Protein AF-A0A0E4FZ55-F1 (afdb_monomer_lite)

Organism: NCBI:txid1355477

Structure (mmCIF, N/CA/C/O backbone):
data_AF-A0A0E4FZ55-F1
#
_entry.id   AF-A0A0E4FZ55-F1
#
loop_
_atom_site.group_PDB
_atom_site.id
_atom_site.type_symbol
_atom_site.label_atom_id
_atom_site.label_alt_id
_atom_site.label_comp_id
_atom_site.label_asym_id
_atom_site.label_entity_id
_atom_site.label_seq_id
_atom_site.pdbx_PDB_ins_code
_atom_site.Cartn_x
_atom_site.Cartn_y
_atom_site.Cartn_z
_atom_site.occupancy
_atom_site.B_iso_or_equiv
_atom_site.auth_seq_id
_atom_site.auth_comp_id
_atom_site.auth_asym_id
_atom_site.auth_atom_id
_atom_site.pdbx_PDB_model_num
ATOM 1 N N . MET A 1 1 ? -12.497 -1.649 -12.662 1.00 78.00 1 MET A N 1
ATOM 2 C CA . MET A 1 1 ? -12.560 -0.777 -11.466 1.00 78.00 1 MET A CA 1
ATOM 3 C C . MET A 1 1 ? -11.598 0.387 -11.653 1.00 78.00 1 MET A C 1
ATOM 5 O O . MET A 1 1 ? -10.470 0.141 -12.067 1.00 78.00 1 MET A O 1
ATOM 9 N N . SER A 1 2 ? -12.037 1.628 -11.421 1.00 92.94 2 SER A N 1
ATOM 10 C CA . SER A 1 2 ? -11.151 2.800 -11.472 1.00 92.94 2 SER A CA 1
ATOM 11 C C . SER A 1 2 ? -10.202 2.815 -10.272 1.00 92.94 2 SER A C 1
ATOM 13 O O . SER A 1 2 ? -10.510 2.236 -9.230 1.00 92.94 2 SER A O 1
ATOM 15 N N . ASP A 1 3 ? -9.062 3.498 -10.389 1.00 93.19 3 ASP A N 1
ATOM 16 C CA . ASP A 1 3 ? -8.116 3.613 -9.270 1.00 93.19 3 ASP A CA 1
ATOM 17 C C . ASP A 1 3 ? -8.738 4.310 -8.054 1.00 93.19 3 ASP A C 1
ATOM 19 O O . ASP A 1 3 ? -8.491 3.899 -6.927 1.00 93.19 3 ASP A O 1
ATOM 23 N N . GLY A 1 4 ? -9.624 5.288 -8.264 1.00 95.00 4 GLY A N 1
ATOM 24 C CA . GLY A 1 4 ? -10.333 5.934 -7.159 1.00 95.00 4 GLY A CA 1
ATOM 25 C C . GLY A 1 4 ? -11.213 4.964 -6.362 1.00 95.00 4 GLY A C 1
ATOM 26 O O . GLY A 1 4 ? -11.195 4.977 -5.134 1.00 95.00 4 GLY A O 1
ATOM 27 N N . ALA A 1 5 ? -11.931 4.067 -7.049 1.00 95.56 5 ALA A N 1
ATOM 28 C CA . ALA A 1 5 ? -12.708 3.016 -6.392 1.00 95.56 5 ALA A CA 1
ATOM 29 C C . ALA A 1 5 ? -11.807 1.995 -5.672 1.00 95.56 5 ALA A C 1
ATOM 31 O O . ALA A 1 5 ? -12.149 1.549 -4.579 1.00 95.56 5 ALA A O 1
ATOM 32 N N . ARG A 1 6 ? -10.630 1.679 -6.238 1.00 97.12 6 ARG A N 1
ATOM 33 C CA . ARG A 1 6 ? -9.622 0.839 -5.571 1.00 97.12 6 ARG A CA 1
ATOM 34 C C . ARG A 1 6 ? -9.146 1.463 -4.264 1.00 97.12 6 ARG A C 1
ATOM 36 O O . ARG A 1 6 ? -9.146 0.776 -3.254 1.00 97.12 6 ARG A O 1
ATOM 43 N N . TYR A 1 7 ? -8.786 2.748 -4.262 1.00 97.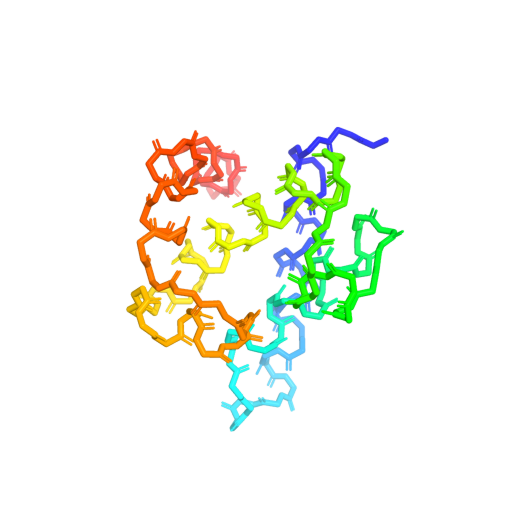56 7 TYR A N 1
ATOM 44 C CA . TYR A 1 7 ? -8.292 3.415 -3.052 1.00 97.56 7 TYR A CA 1
ATOM 45 C C . TYR A 1 7 ? -9.328 3.448 -1.930 1.00 97.56 7 TYR A C 1
ATOM 47 O O . TYR A 1 7 ? -8.962 3.249 -0.777 1.00 97.56 7 TYR A O 1
ATOM 55 N N . ARG A 1 8 ? -10.614 3.630 -2.255 1.00 95.94 8 ARG A N 1
ATOM 56 C CA . ARG A 1 8 ? -11.691 3.553 -1.255 1.00 95.94 8 ARG A CA 1
ATOM 57 C C . ARG A 1 8 ? -11.820 2.157 -0.670 1.00 95.94 8 ARG A C 1
ATOM 59 O O . ARG A 1 8 ? -11.731 2.008 0.538 1.00 95.94 8 ARG A O 1
ATOM 66 N N . LYS A 1 9 ? -11.890 1.133 -1.528 1.00 97.12 9 LYS A N 1
ATOM 67 C CA . LYS A 1 9 ? -11.922 -0.256 -1.059 1.00 97.12 9 LYS A CA 1
ATOM 68 C C . LYS A 1 9 ? -10.711 -0.587 -0.178 1.00 97.12 9 LYS A C 1
ATOM 70 O O . LYS A 1 9 ? -10.856 -1.242 0.846 1.00 97.12 9 LYS A O 1
ATOM 75 N N . MET A 1 10 ? -9.524 -0.120 -0.565 1.00 97.69 10 MET A N 1
ATOM 76 C CA . MET A 1 10 ? -8.323 -0.297 0.247 1.00 97.69 10 MET A CA 1
ATOM 77 C C . MET A 1 10 ? -8.431 0.399 1.604 1.00 97.69 10 MET A C 1
ATOM 79 O O . MET A 1 10 ? -7.954 -0.157 2.585 1.00 97.69 10 MET A O 1
ATOM 83 N N . LEU A 1 11 ? -9.017 1.598 1.674 1.00 97.81 11 LEU A N 1
ATOM 84 C CA . LEU A 1 11 ? -9.217 2.317 2.932 1.00 97.81 11 LEU A CA 1
ATOM 85 C C . LEU A 1 11 ? -10.185 1.566 3.853 1.00 97.81 11 LEU A C 1
ATOM 87 O O . LEU A 1 11 ? -9.877 1.398 5.030 1.00 97.81 11 LEU A O 1
ATOM 91 N N . ASP A 1 12 ? -11.295 1.065 3.313 1.00 97.31 12 ASP A N 1
ATOM 92 C CA . ASP A 1 12 ? -12.284 0.293 4.073 1.00 97.31 12 ASP A CA 1
ATOM 93 C C . ASP A 1 12 ? -11.655 -0.980 4.663 1.00 97.31 12 ASP A C 1
ATOM 95 O O . ASP A 1 12 ? -11.711 -1.210 5.874 1.00 97.31 12 ASP A O 1
ATOM 99 N N . ASP A 1 13 ? -10.973 -1.767 3.821 1.00 97.50 13 ASP A N 1
ATOM 100 C CA . ASP A 1 13 ? -10.298 -3.002 4.233 1.00 97.50 13 ASP A CA 1
ATOM 101 C C . ASP A 1 13 ? -9.148 -2.705 5.226 1.00 97.50 13 ASP A C 1
ATOM 103 O O . ASP A 1 13 ? -8.971 -3.416 6.219 1.00 97.50 13 ASP A O 1
ATOM 107 N N . PHE A 1 14 ? -8.380 -1.628 5.004 1.00 97.62 14 PHE A N 1
ATOM 108 C CA . PHE A 1 14 ? -7.314 -1.180 5.907 1.00 97.62 14 PHE A CA 1
ATOM 109 C C . PHE A 1 14 ? -7.856 -0.803 7.287 1.00 97.62 14 PHE A C 1
ATOM 111 O O . PHE A 1 14 ? -7.302 -1.249 8.294 1.00 97.62 14 PHE A O 1
ATOM 118 N N . ASN A 1 15 ? -8.931 -0.016 7.346 1.00 96.69 15 ASN A N 1
ATOM 119 C CA . ASN A 1 15 ? -9.542 0.421 8.598 1.00 96.69 15 ASN A CA 1
ATOM 120 C C . ASN A 1 15 ? -10.115 -0.768 9.372 1.00 96.69 15 ASN A C 1
ATOM 122 O O . ASN A 1 15 ? -9.868 -0.887 10.571 1.00 96.69 15 ASN A O 1
ATOM 126 N N . ALA A 1 16 ? -10.807 -1.684 8.687 1.00 96.75 16 ALA A N 1
ATOM 127 C CA . ALA A 1 16 ? -11.366 -2.882 9.304 1.00 96.75 16 ALA A CA 1
ATOM 128 C C . ALA A 1 16 ? -10.278 -3.768 9.937 1.00 96.75 16 ALA A C 1
ATOM 130 O O . ALA A 1 16 ? -10.395 -4.175 11.095 1.00 96.75 16 ALA A O 1
ATOM 131 N N . ILE A 1 17 ? -9.185 -4.034 9.211 1.00 95.88 17 ILE A N 1
ATOM 132 C CA . ILE A 1 17 ? -8.085 -4.868 9.720 1.00 95.88 17 ILE A CA 1
ATOM 133 C C . ILE A 1 17 ? -7.319 -4.150 10.836 1.00 95.88 17 ILE A C 1
ATOM 135 O O . ILE A 1 17 ? -6.996 -4.777 11.846 1.00 95.88 17 ILE A O 1
ATOM 139 N N . SER A 1 18 ? -7.040 -2.854 10.678 1.00 94.81 18 SER A N 1
ATOM 140 C CA . SER A 1 18 ? -6.293 -2.072 11.673 1.00 94.81 18 SER A CA 1
ATOM 141 C C . SER A 1 18 ? -7.072 -1.943 12.984 1.00 94.81 18 SER A C 1
ATOM 143 O O . SER A 1 18 ? -6.487 -2.099 14.052 1.00 94.81 18 SER A O 1
ATOM 145 N N . ALA A 1 19 ? -8.395 -1.758 12.920 1.00 94.06 19 ALA A N 1
ATOM 146 C CA . ALA A 1 19 ? -9.256 -1.736 14.102 1.00 94.06 19 ALA A CA 1
ATOM 147 C C . ALA A 1 19 ? -9.281 -3.093 14.825 1.00 94.06 19 ALA A C 1
ATOM 149 O O . ALA A 1 19 ? -9.208 -3.146 16.050 1.00 94.06 19 ALA A O 1
ATOM 150 N N . ALA A 1 20 ? -9.331 -4.198 14.075 1.00 94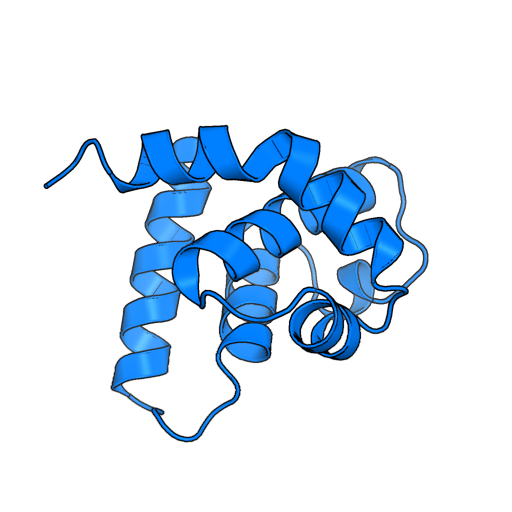.00 20 ALA A N 1
ATOM 151 C CA . ALA A 1 20 ? -9.322 -5.541 14.650 1.00 94.00 20 ALA A CA 1
ATOM 152 C C . ALA A 1 20 ? -7.947 -5.956 15.212 1.00 94.00 20 ALA A C 1
ATOM 154 O O . ALA A 1 20 ? -7.870 -6.856 16.050 1.00 94.00 20 ALA A O 1
ATOM 155 N N . ARG A 1 21 ? -6.848 -5.363 14.720 1.00 90.00 21 ARG A N 1
ATOM 156 C CA . ARG A 1 21 ? -5.467 -5.774 15.034 1.00 90.00 21 ARG A CA 1
ATOM 157 C C . ARG A 1 21 ? -4.523 -4.567 15.192 1.00 90.00 21 ARG A C 1
ATOM 159 O O . ARG A 1 21 ? -3.582 -4.424 14.408 1.00 90.00 21 ARG A O 1
ATOM 166 N N . PRO A 1 22 ? -4.710 -3.733 16.230 1.00 85.69 22 PRO A N 1
ATOM 167 C CA . PRO A 1 22 ? -4.019 -2.443 16.367 1.00 85.69 22 PRO A CA 1
ATOM 168 C C . PRO A 1 22 ? -2.505 -2.550 16.610 1.00 85.69 22 PRO A C 1
ATOM 170 O O . PRO A 1 22 ? -1.766 -1.593 16.412 1.00 85.69 22 PRO A O 1
ATOM 173 N N . TYR A 1 23 ? -2.022 -3.713 17.048 1.00 89.19 23 TYR A N 1
ATOM 174 C CA . TYR A 1 23 ? -0.602 -3.983 17.300 1.00 89.19 23 TYR A CA 1
ATOM 175 C C . TYR A 1 23 ? 0.176 -4.393 16.039 1.00 89.19 23 TYR A C 1
ATOM 177 O O . TYR A 1 23 ? 1.395 -4.559 16.090 1.00 89.19 23 TYR A O 1
ATOM 185 N N . LEU A 1 24 ? -0.500 -4.594 14.903 1.00 91.38 24 LEU A N 1
ATOM 186 C CA . LEU A 1 24 ? 0.164 -4.947 13.654 1.00 91.38 24 LEU A CA 1
ATOM 187 C C . LEU A 1 24 ? 0.748 -3.719 12.954 1.00 91.38 24 LEU A C 1
ATOM 189 O O . LEU A 1 24 ? 0.231 -2.609 13.028 1.00 91.38 24 LEU A O 1
ATOM 193 N N . ASN A 1 25 ? 1.823 -3.933 12.196 1.00 95.06 25 ASN A N 1
ATOM 194 C CA . ASN A 1 25 ? 2.419 -2.875 11.391 1.00 95.06 25 ASN A CA 1
ATOM 195 C C . ASN A 1 25 ? 1.448 -2.430 10.280 1.00 95.06 25 ASN A C 1
ATOM 197 O O . ASN A 1 25 ? 1.228 -3.152 9.304 1.00 95.06 25 ASN A O 1
ATOM 201 N N . HIS A 1 26 ? 0.924 -1.209 10.401 1.00 95.81 26 HIS A N 1
ATOM 202 C CA . HIS A 1 26 ? -0.026 -0.627 9.453 1.00 95.81 26 HIS A CA 1
ATOM 203 C C . HIS A 1 26 ? 0.524 -0.513 8.020 1.00 95.81 26 HIS A C 1
ATOM 205 O O . HIS A 1 26 ? -0.240 -0.634 7.064 1.00 95.81 26 HIS A O 1
ATOM 211 N N . CYS A 1 27 ? 1.841 -0.360 7.827 1.00 97.38 27 CYS A N 1
ATOM 212 C CA . CYS A 1 27 ? 2.433 -0.384 6.484 1.00 97.38 27 CYS A CA 1
ATOM 213 C C . CYS A 1 27 ? 2.314 -1.770 5.836 1.00 97.38 27 CYS A C 1
ATOM 215 O O . CYS A 1 27 ? 2.049 -1.878 4.639 1.00 97.38 27 CYS A O 1
ATOM 217 N N . THR A 1 28 ? 2.471 -2.836 6.627 1.00 96.94 28 THR A N 1
ATOM 218 C CA . THR A 1 28 ? 2.289 -4.215 6.158 1.00 96.94 28 THR A CA 1
ATOM 219 C C . THR A 1 28 ? 0.829 -4.485 5.803 1.00 96.94 28 THR A C 1
ATOM 221 O O . THR A 1 28 ? 0.569 -5.092 4.766 1.00 96.94 28 THR A O 1
ATOM 224 N N . ILE A 1 29 ? -0.120 -3.990 6.610 1.00 97.62 29 ILE A N 1
ATOM 225 C CA . ILE A 1 29 ? -1.560 -4.099 6.318 1.00 97.62 29 ILE A CA 1
ATOM 226 C C . ILE A 1 29 ? -1.885 -3.391 4.999 1.00 97.62 29 ILE A C 1
ATOM 228 O O . ILE A 1 29 ? -2.456 -4.007 4.102 1.00 97.62 29 ILE A O 1
ATOM 232 N N . ALA A 1 30 ? -1.476 -2.128 4.844 1.00 97.56 30 ALA A N 1
ATOM 233 C CA . ALA A 1 30 ? -1.741 -1.348 3.635 1.00 97.56 30 ALA A CA 1
ATOM 234 C C . ALA A 1 30 ? -1.127 -1.989 2.376 1.00 97.56 30 ALA A C 1
ATOM 236 O O . ALA A 1 30 ? -1.759 -2.009 1.318 1.00 97.56 30 ALA A O 1
ATOM 237 N N . CYS A 1 31 ? 0.076 -2.563 2.492 1.00 97.56 31 CYS A N 1
ATOM 238 C CA . CYS A 1 31 ? 0.714 -3.316 1.414 1.00 97.56 31 CYS A CA 1
ATOM 239 C C . CYS A 1 31 ? -0.100 -4.562 1.025 1.00 97.56 31 CYS A C 1
ATOM 241 O O . CYS A 1 31 ? -0.383 -4.762 -0.156 1.00 97.56 31 CYS A O 1
ATOM 243 N N . ALA A 1 32 ? -0.521 -5.367 2.006 1.00 97.56 32 ALA A N 1
ATOM 244 C CA . ALA A 1 32 ? -1.290 -6.588 1.771 1.00 97.56 32 ALA A CA 1
ATOM 245 C C . ALA A 1 32 ? -2.666 -6.304 1.148 1.00 97.56 32 ALA A C 1
ATOM 247 O O . ALA A 1 32 ? -3.030 -6.914 0.143 1.00 97.56 32 ALA A O 1
ATOM 248 N N . VAL A 1 33 ? -3.394 -5.328 1.695 1.00 97.81 33 VAL A N 1
ATOM 249 C CA . VAL A 1 33 ? -4.687 -4.879 1.162 1.00 97.81 33 VAL A CA 1
ATOM 250 C C . VAL A 1 33 ? -4.529 -4.339 -0.259 1.00 97.81 33 VAL A C 1
ATOM 252 O O . VAL A 1 33 ? -5.295 -4.695 -1.154 1.00 97.81 33 VAL A O 1
ATOM 255 N N . GLY A 1 34 ? -3.505 -3.517 -0.502 1.00 97.19 34 GLY A N 1
ATOM 256 C CA . GLY A 1 34 ? -3.218 -3.003 -1.837 1.00 97.19 34 GLY A CA 1
ATOM 257 C C . GLY A 1 34 ? -2.918 -4.104 -2.844 1.00 97.19 34 GLY A C 1
ATOM 258 O O . GLY A 1 34 ? -3.456 -4.072 -3.948 1.00 97.19 34 GLY A O 1
ATOM 259 N N . ALA A 1 35 ? -2.113 -5.098 -2.461 1.00 96.81 35 ALA A N 1
ATOM 260 C CA . ALA A 1 35 ? -1.824 -6.243 -3.314 1.00 96.81 35 ALA A CA 1
ATOM 261 C C . ALA A 1 35 ? -3.124 -6.952 -3.731 1.00 96.81 35 ALA A C 1
ATOM 263 O O . ALA A 1 35 ? -3.397 -7.097 -4.923 1.00 96.81 35 ALA A O 1
ATOM 264 N N . GLN A 1 36 ? -3.985 -7.267 -2.759 1.00 97.50 36 GLN A N 1
ATOM 265 C CA . GLN A 1 36 ? -5.272 -7.918 -3.003 1.00 97.50 36 GLN A CA 1
ATOM 266 C C . GLN A 1 36 ? -6.186 -7.095 -3.927 1.00 97.50 36 GLN A C 1
ATOM 268 O O . GLN A 1 36 ? -6.709 -7.623 -4.907 1.00 97.50 36 GLN A O 1
ATOM 273 N N . VAL A 1 37 ? -6.371 -5.799 -3.657 1.00 97.69 37 VAL A N 1
ATOM 274 C CA . VAL A 1 37 ? -7.295 -4.942 -4.426 1.00 97.69 37 VAL A CA 1
ATOM 275 C C . VAL A 1 37 ? -6.822 -4.713 -5.867 1.00 97.69 37 VAL A C 1
ATOM 277 O O . VAL A 1 37 ? -7.641 -4.570 -6.781 1.00 97.69 37 VAL A O 1
ATOM 280 N N . PHE A 1 38 ? -5.509 -4.684 -6.091 1.00 95.50 38 PHE A N 1
ATOM 281 C CA . PHE A 1 38 ? -4.930 -4.566 -7.428 1.00 95.50 38 PHE A CA 1
ATOM 282 C C . PHE A 1 38 ? -4.731 -5.914 -8.138 1.00 95.50 38 PHE A C 1
ATOM 284 O O . PHE A 1 38 ? -4.287 -5.914 -9.285 1.00 95.50 38 PHE A O 1
ATOM 291 N N . GLY A 1 39 ? -5.092 -7.039 -7.511 1.00 94.62 39 GLY A N 1
ATOM 292 C CA . GLY A 1 39 ? -4.962 -8.370 -8.110 1.00 94.62 39 GLY A CA 1
ATOM 293 C C . GLY A 1 39 ? -3.507 -8.806 -8.296 1.00 94.62 39 GLY A C 1
ATOM 294 O O . GLY A 1 39 ? -3.179 -9.448 -9.287 1.00 94.62 39 GLY A O 1
ATOM 295 N N . THR A 1 40 ? -2.630 -8.422 -7.370 1.00 93.94 40 THR A N 1
ATOM 296 C CA . THR A 1 40 ? -1.209 -8.793 -7.341 1.00 93.94 40 THR A CA 1
ATOM 297 C C . THR A 1 40 ? -0.852 -9.408 -5.987 1.00 93.94 40 THR A C 1
ATOM 299 O O . THR A 1 40 ? -1.675 -9.443 -5.071 1.00 93.94 40 THR A O 1
ATOM 302 N N . THR A 1 41 ? 0.369 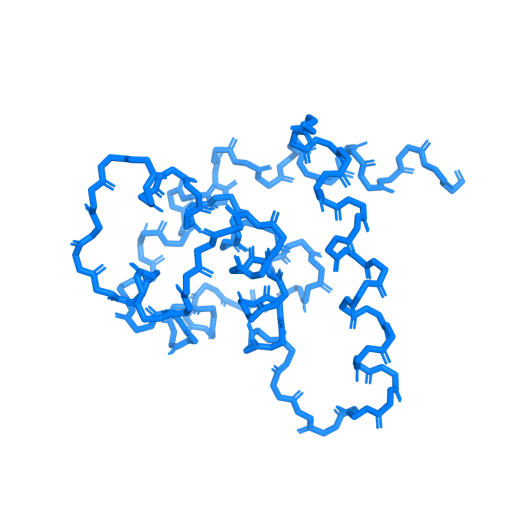-9.913 -5.830 1.00 94.81 41 THR A N 1
ATOM 303 C CA . THR A 1 41 ? 0.841 -10.465 -4.560 1.00 94.81 41 THR A CA 1
ATOM 304 C C . THR A 1 41 ? 1.828 -9.521 -3.879 1.00 94.81 41 THR A C 1
ATOM 306 O O . THR A 1 41 ? 2.519 -8.734 -4.523 1.00 94.81 41 THR A O 1
ATOM 309 N N . VAL A 1 42 ? 1.952 -9.614 -2.550 1.00 94.88 42 VAL A N 1
ATOM 310 C CA . VAL A 1 42 ? 2.993 -8.872 -1.809 1.00 94.88 42 VAL A CA 1
ATOM 311 C C . VAL A 1 42 ? 4.392 -9.229 -2.326 1.00 94.88 42 VAL A C 1
ATOM 313 O O . VAL A 1 42 ? 5.279 -8.378 -2.345 1.00 94.88 42 VAL A O 1
ATOM 316 N N . GLN A 1 43 ? 4.583 -10.465 -2.792 1.00 93.62 43 GLN A N 1
ATOM 317 C CA . GLN A 1 43 ? 5.848 -10.912 -3.361 1.00 93.62 43 GLN A CA 1
ATOM 318 C C . GLN A 1 43 ? 6.168 -10.208 -4.688 1.00 93.62 43 GLN A C 1
ATOM 320 O O . GLN A 1 43 ? 7.301 -9.767 -4.885 1.00 93.62 43 GLN A O 1
ATOM 325 N N . ASP A 1 44 ? 5.181 -10.020 -5.565 1.00 93.38 44 ASP A N 1
ATOM 326 C CA . ASP A 1 44 ? 5.358 -9.264 -6.814 1.00 93.38 44 ASP A CA 1
ATOM 327 C C . ASP A 1 44 ? 5.755 -7.807 -6.542 1.00 93.38 44 ASP A C 1
ATOM 329 O O . ASP A 1 44 ? 6.557 -7.216 -7.263 1.00 93.38 44 ASP A O 1
ATOM 333 N N . LEU A 1 45 ? 5.223 -7.222 -5.464 1.00 92.50 45 LEU A N 1
ATOM 334 C CA . LEU A 1 45 ? 5.562 -5.862 -5.047 1.00 92.50 45 LEU A CA 1
ATOM 335 C C . LEU A 1 45 ? 6.994 -5.761 -4.493 1.00 92.50 45 LEU A C 1
ATOM 337 O O . LEU A 1 45 ? 7.647 -4.731 -4.669 1.00 92.50 45 LEU A O 1
ATOM 341 N N . ARG A 1 46 ? 7.504 -6.804 -3.837 1.00 93.38 46 ARG A N 1
ATOM 342 C CA . ARG A 1 46 ? 8.860 -6.817 -3.254 1.00 93.38 46 ARG A CA 1
ATOM 343 C C . ARG A 1 46 ? 9.945 -7.134 -4.276 1.00 93.38 46 ARG A C 1
ATOM 345 O O . ARG A 1 46 ? 11.048 -6.605 -4.210 1.00 93.38 46 ARG A O 1
ATOM 352 N N . THR A 1 47 ? 9.629 -7.963 -5.261 1.00 88.81 47 THR A N 1
ATOM 353 C CA . THR A 1 47 ? 10.578 -8.363 -6.305 1.00 88.81 47 THR A CA 1
ATOM 354 C C . THR A 1 47 ? 10.726 -7.298 -7.398 1.00 88.81 47 THR A C 1
ATOM 356 O O . THR A 1 47 ? 10.063 -6.258 -7.377 1.00 88.81 47 THR A O 1
ATOM 359 N N . ARG A 1 48 ? 11.663 -7.502 -8.341 1.00 74.94 48 ARG A N 1
ATOM 360 C CA . ARG A 1 48 ? 11.884 -6.592 -9.479 1.00 74.94 48 ARG A CA 1
ATOM 361 C C . ARG A 1 48 ? 10.694 -6.716 -10.446 1.00 74.94 48 ARG A C 1
ATOM 363 O O . ARG A 1 48 ? 10.638 -7.691 -11.191 1.00 74.94 48 ARG A O 1
ATOM 370 N N . PRO A 1 49 ? 9.753 -5.758 -10.452 1.00 73.69 49 PRO A N 1
ATOM 371 C CA . PRO A 1 49 ? 8.467 -5.968 -11.091 1.00 73.69 49 PRO A CA 1
ATOM 372 C C . PRO A 1 49 ? 8.518 -5.645 -12.585 1.00 73.69 49 PRO A C 1
ATOM 374 O O . PRO A 1 49 ? 9.323 -4.820 -13.029 1.00 73.69 49 PRO A O 1
ATOM 377 N N . ASN A 1 50 ? 7.606 -6.241 -13.356 1.00 87.00 50 ASN A N 1
ATOM 378 C CA . ASN A 1 50 ? 7.295 -5.748 -14.697 1.00 87.00 50 ASN A CA 1
ATOM 379 C C . ASN A 1 50 ? 6.683 -4.329 -14.619 1.00 87.00 50 ASN A C 1
ATOM 381 O O . ASN A 1 50 ? 6.386 -3.813 -13.537 1.00 87.00 50 ASN A O 1
ATOM 385 N N . ARG A 1 51 ? 6.507 -3.666 -15.767 1.00 88.62 51 ARG A N 1
ATOM 386 C CA . ARG A 1 51 ? 6.045 -2.266 -15.817 1.00 88.62 51 ARG A CA 1
ATOM 387 C C . ARG A 1 51 ? 4.711 -2.045 -15.090 1.00 88.62 51 ARG A C 1
ATOM 389 O O . ARG A 1 51 ? 4.569 -1.039 -14.393 1.00 88.62 51 ARG A O 1
ATOM 396 N N . ASP A 1 52 ? 3.769 -2.973 -15.221 1.00 89.31 52 ASP A N 1
ATOM 397 C CA . ASP A 1 52 ? 2.426 -2.834 -14.649 1.00 89.31 52 ASP A CA 1
ATOM 398 C C . ASP A 1 52 ? 2.442 -3.018 -13.130 1.00 89.31 52 ASP A C 1
ATOM 400 O O . ASP A 1 52 ? 1.892 -2.197 -12.392 1.00 89.31 52 ASP A O 1
ATOM 404 N N . VAL A 1 53 ? 3.165 -4.028 -12.640 1.00 92.44 53 VAL A N 1
ATOM 405 C CA . VAL A 1 53 ? 3.361 -4.248 -11.202 1.00 92.44 53 VAL A CA 1
ATOM 406 C C . VAL A 1 53 ? 4.153 -3.090 -10.585 1.00 92.44 53 VAL A C 1
ATOM 408 O O . VAL A 1 53 ? 3.846 -2.662 -9.473 1.00 92.44 53 VAL A O 1
ATOM 411 N N . LEU A 1 54 ? 5.109 -2.496 -11.311 1.00 94.69 54 LEU A N 1
ATOM 412 C CA . LEU A 1 54 ? 5.824 -1.303 -10.853 1.00 94.69 54 LEU A CA 1
ATOM 413 C C . LEU A 1 54 ? 4.871 -0.121 -10.640 1.00 94.69 54 LEU A C 1
ATOM 415 O O . LEU A 1 54 ? 4.963 0.556 -9.614 1.00 94.69 54 LEU A O 1
ATOM 419 N N . ALA A 1 55 ? 3.970 0.133 -11.591 1.00 94.94 55 ALA A N 1
ATOM 420 C CA . ALA A 1 55 ? 2.982 1.201 -11.479 1.00 94.94 55 ALA A CA 1
ATOM 421 C C . ALA A 1 55 ? 2.031 0.953 -10.297 1.00 94.94 55 ALA A C 1
ATOM 423 O O . ALA A 1 55 ? 1.798 1.854 -9.490 1.00 94.94 55 ALA A O 1
ATOM 424 N N . THR A 1 56 ? 1.544 -0.280 -10.145 1.00 95.69 56 THR A N 1
ATOM 425 C CA . THR A 1 56 ? 0.719 -0.702 -9.006 1.00 95.69 56 THR A CA 1
ATOM 426 C C . THR A 1 56 ? 1.441 -0.494 -7.677 1.00 95.69 56 THR A C 1
ATOM 428 O O . THR A 1 56 ? 0.906 0.150 -6.775 1.00 95.69 56 THR A O 1
ATOM 431 N N . ARG A 1 57 ? 2.698 -0.932 -7.564 1.00 96.94 57 ARG A N 1
ATOM 432 C CA . ARG A 1 57 ? 3.513 -0.747 -6.359 1.00 96.94 57 ARG A CA 1
ATOM 433 C C . ARG A 1 57 ? 3.631 0.714 -5.957 1.00 96.94 57 ARG A C 1
ATOM 435 O O . ARG A 1 57 ? 3.501 1.039 -4.783 1.00 96.94 57 ARG A O 1
ATOM 442 N N . GLN A 1 58 ? 3.860 1.603 -6.920 1.00 97.56 58 GLN A N 1
ATOM 443 C CA . GLN A 1 58 ? 3.977 3.038 -6.655 1.00 97.56 58 GLN A CA 1
ATOM 444 C C . GLN A 1 58 ? 2.687 3.633 -6.088 1.00 97.56 58 GLN A C 1
ATOM 446 O O . GLN A 1 58 ? 2.742 4.398 -5.126 1.00 97.56 58 GLN A O 1
ATOM 451 N N . LYS A 1 59 ? 1.533 3.224 -6.619 1.00 98.12 59 LYS A N 1
ATOM 452 C CA . LYS A 1 59 ? 0.226 3.627 -6.088 1.00 98.12 59 LYS A CA 1
ATOM 453 C C . LYS A 1 59 ? 0.030 3.140 -4.652 1.00 98.12 59 LYS A C 1
ATOM 455 O O . LYS A 1 59 ? -0.364 3.928 -3.799 1.00 98.12 59 LYS A O 1
ATOM 460 N N . ILE A 1 60 ? 0.367 1.881 -4.360 1.00 98.19 60 ILE A N 1
ATOM 461 C CA . ILE A 1 60 ? 0.204 1.302 -3.015 1.00 98.19 60 ILE A CA 1
ATOM 462 C C . ILE A 1 60 ? 1.168 1.949 -2.004 1.00 98.19 60 ILE A C 1
ATOM 464 O O . ILE A 1 60 ? 0.771 2.229 -0.875 1.00 98.19 60 ILE A O 1
ATOM 468 N N . MET A 1 61 ? 2.411 2.256 -2.391 1.00 98.44 61 MET A N 1
ATOM 469 C CA . MET A 1 61 ? 3.355 2.981 -1.527 1.00 98.44 61 MET A CA 1
ATOM 470 C C . MET A 1 61 ? 2.831 4.369 -1.147 1.00 98.44 61 MET A C 1
ATOM 472 O O . MET A 1 61 ? 2.850 4.738 0.026 1.00 98.44 61 MET A O 1
ATOM 476 N N . ALA A 1 62 ? 2.326 5.120 -2.129 1.00 98.56 62 ALA A N 1
ATOM 477 C CA . ALA A 1 62 ? 1.747 6.435 -1.884 1.00 98.56 62 ALA A CA 1
ATOM 478 C C . ALA A 1 62 ? 0.466 6.343 -1.043 1.00 98.56 62 ALA A C 1
ATOM 480 O O . ALA A 1 62 ? 0.307 7.108 -0.098 1.00 98.56 62 ALA A O 1
ATOM 481 N N . PHE A 1 63 ? -0.404 5.365 -1.309 1.00 98.56 63 PHE A N 1
ATOM 482 C CA . PHE A 1 63 ? -1.569 5.097 -0.465 1.00 98.56 63 PHE A CA 1
ATOM 483 C C . PHE A 1 63 ? -1.158 4.832 0.984 1.00 98.56 63 PHE A C 1
ATOM 485 O O . PHE A 1 63 ? -1.692 5.452 1.898 1.00 98.56 63 PHE A O 1
ATOM 492 N N . THR A 1 64 ? -0.154 3.973 1.190 1.00 98.44 64 THR A N 1
ATOM 493 C CA . THR A 1 64 ? 0.378 3.651 2.520 1.00 98.44 64 THR A CA 1
ATOM 494 C C . THR A 1 64 ? 0.836 4.917 3.238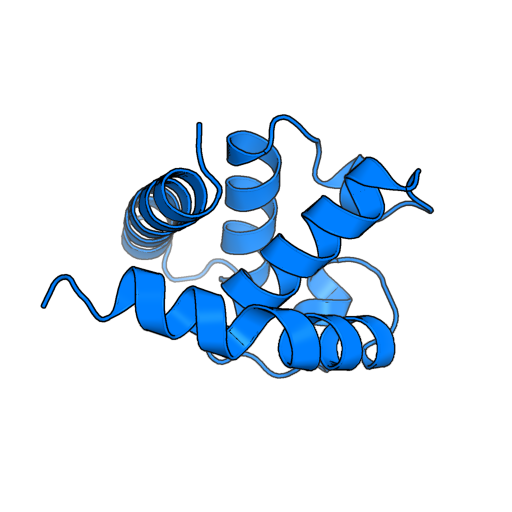 1.00 98.44 64 THR A C 1
ATOM 496 O O . THR A 1 64 ? 0.518 5.100 4.412 1.00 98.44 64 THR A O 1
ATOM 499 N N . LYS A 1 65 ? 1.526 5.827 2.537 1.00 98.44 65 LYS A N 1
ATOM 500 C CA . LYS A 1 65 ? 1.927 7.122 3.098 1.00 98.44 65 LYS A CA 1
ATOM 501 C C . LYS A 1 65 ? 0.723 7.953 3.542 1.00 98.44 65 LYS A C 1
ATOM 503 O O . LYS A 1 65 ? 0.752 8.485 4.650 1.00 98.44 65 LYS A O 1
ATOM 508 N N . VAL A 1 66 ? -0.318 8.032 2.712 1.00 98.06 66 VAL A N 1
ATOM 509 C CA . VAL A 1 66 ? -1.536 8.801 3.008 1.00 98.06 66 VAL A CA 1
ATOM 510 C C . VAL A 1 66 ? -2.254 8.267 4.245 1.00 98.06 66 VAL A C 1
ATOM 512 O O . VAL A 1 66 ? -2.564 9.054 5.132 1.00 98.06 66 VAL A O 1
ATOM 515 N N . VAL A 1 67 ? -2.490 6.955 4.328 1.00 97.19 67 VAL A N 1
ATOM 516 C CA . VAL A 1 67 ? -3.339 6.389 5.394 1.00 97.19 67 VAL A CA 1
ATOM 517 C C . VAL A 1 67 ? -2.603 6.131 6.707 1.00 97.19 67 VAL A C 1
ATOM 519 O O . VAL A 1 67 ? -3.229 6.101 7.759 1.00 97.19 67 VAL A O 1
ATOM 522 N N . THR A 1 68 ? -1.279 5.945 6.673 1.00 96.12 68 THR A N 1
ATOM 523 C CA . THR A 1 68 ? -0.495 5.647 7.888 1.00 96.12 68 THR A CA 1
ATOM 524 C C . THR A 1 68 ? 0.328 6.823 8.401 1.00 96.12 68 THR A C 1
ATOM 526 O O . THR A 1 68 ? 0.775 6.797 9.543 1.00 96.12 68 THR A O 1
ATOM 529 N N . GLY A 1 69 ? 0.626 7.815 7.556 1.00 96.88 69 GLY A N 1
ATOM 530 C CA . GLY A 1 69 ? 1.564 8.893 7.880 1.00 96.88 69 GLY A CA 1
ATOM 531 C C . GLY A 1 69 ? 3.034 8.460 8.008 1.00 96.88 69 GLY A C 1
ATOM 532 O O . GLY A 1 69 ? 3.899 9.324 8.171 1.00 96.88 69 GLY A O 1
ATOM 533 N N . ALA A 1 70 ? 3.346 7.165 7.872 1.00 97.31 70 ALA A N 1
ATOM 534 C CA . ALA A 1 70 ? 4.661 6.587 8.140 1.00 97.31 70 ALA A CA 1
ATOM 535 C C . ALA A 1 70 ? 5.806 7.246 7.350 1.00 97.31 70 ALA A C 1
ATOM 537 O O . ALA A 1 70 ? 5.624 7.823 6.271 1.00 97.31 70 ALA A O 1
ATOM 538 N N . SER A 1 71 ? 7.025 7.165 7.882 1.00 97.94 71 SER A N 1
ATOM 539 C CA . SER A 1 71 ? 8.212 7.670 7.191 1.00 97.94 71 SER A CA 1
ATOM 540 C C . SER A 1 71 ? 8.514 6.849 5.934 1.00 97.94 71 SER A C 1
ATOM 542 O O . SER A 1 71 ? 8.185 5.663 5.847 1.00 97.94 71 SER A O 1
ATOM 544 N N . TYR A 1 72 ? 9.198 7.452 4.958 1.00 98.12 72 TYR A N 1
ATOM 545 C CA . TYR A 1 72 ? 9.564 6.746 3.726 1.00 98.12 72 TYR A CA 1
ATOM 546 C C . TYR A 1 72 ? 10.409 5.496 3.998 1.00 98.12 72 TYR A C 1
ATOM 548 O O . TYR A 1 72 ? 10.227 4.492 3.320 1.00 98.12 72 TYR A O 1
ATOM 556 N N . HIS A 1 73 ? 11.254 5.511 5.035 1.00 97.75 73 HIS A N 1
ATOM 557 C CA . HIS A 1 73 ? 12.020 4.338 5.463 1.00 97.75 73 HIS A CA 1
ATOM 558 C C . HIS A 1 73 ? 11.135 3.228 6.049 1.00 97.75 73 HIS A C 1
ATOM 560 O O . HIS A 1 73 ? 11.356 2.053 5.768 1.00 97.75 73 HIS A O 1
ATOM 566 N N . GLN A 1 74 ? 10.122 3.568 6.853 1.00 97.62 74 GLN A N 1
ATOM 567 C CA . GLN A 1 74 ? 9.184 2.577 7.399 1.00 97.62 74 GLN A CA 1
ATOM 568 C C . GLN A 1 74 ? 8.392 1.881 6.288 1.00 97.62 74 GLN A C 1
ATOM 570 O O . GLN A 1 74 ? 8.259 0.654 6.299 1.00 97.62 74 GLN A O 1
ATOM 575 N N . ILE A 1 75 ? 7.929 2.659 5.308 1.00 97.94 75 ILE A N 1
ATOM 576 C CA . ILE A 1 75 ? 7.243 2.133 4.128 1.00 97.94 75 ILE A CA 1
ATOM 577 C C . ILE A 1 75 ? 8.212 1.252 3.338 1.00 97.94 75 ILE A C 1
ATOM 579 O O . ILE A 1 75 ? 7.918 0.084 3.117 1.00 97.94 75 ILE A O 1
ATOM 583 N N . ALA A 1 76 ? 9.402 1.755 3.005 1.00 97.25 76 ALA A N 1
ATOM 584 C CA . ALA A 1 76 ? 10.413 1.028 2.236 1.00 97.25 76 ALA A CA 1
ATOM 585 C C . ALA A 1 76 ? 10.732 -0.361 2.814 1.00 97.25 76 ALA A C 1
ATOM 587 O O . ALA A 1 76 ? 10.733 -1.338 2.072 1.00 97.25 76 ALA A O 1
ATOM 588 N N . ARG A 1 77 ? 10.876 -0.476 4.144 1.00 96.69 77 ARG A N 1
ATOM 589 C CA . ARG A 1 77 ? 11.074 -1.767 4.833 1.00 96.69 77 ARG A CA 1
ATOM 590 C C . ARG A 1 77 ? 9.928 -2.757 4.612 1.00 96.69 77 ARG A C 1
ATOM 592 O O . ARG A 1 77 ? 10.165 -3.950 4.499 1.00 96.69 77 ARG A O 1
ATOM 599 N N . SER A 1 78 ? 8.688 -2.281 4.532 1.00 95.25 78 SER A N 1
ATOM 600 C CA . SER A 1 78 ? 7.515 -3.148 4.325 1.00 95.25 78 SER A CA 1
ATOM 601 C C . SER A 1 78 ? 7.428 -3.679 2.887 1.00 95.25 78 SER A C 1
ATOM 603 O O . SER A 1 78 ? 6.871 -4.758 2.649 1.00 95.25 78 SER A O 1
ATOM 605 N N . PHE A 1 79 ? 8.004 -2.927 1.944 1.00 94.81 79 PHE A N 1
ATOM 606 C CA . PHE A 1 79 ? 8.087 -3.250 0.520 1.00 94.81 79 PHE A CA 1
ATOM 607 C C . PHE A 1 79 ? 9.426 -3.875 0.107 1.00 94.81 79 PHE A C 1
ATOM 609 O O . PHE A 1 79 ? 9.549 -4.226 -1.057 1.00 94.81 79 PHE A O 1
ATOM 616 N N . ASP A 1 80 ? 10.386 -4.033 1.022 1.00 94.94 80 ASP A N 1
ATOM 617 C CA . ASP A 1 80 ? 11.733 -4.561 0.749 1.00 94.94 80 ASP A CA 1
ATOM 618 C C . ASP A 1 80 ? 12.457 -3.840 -0.409 1.00 94.94 80 ASP A C 1
ATOM 620 O O . ASP A 1 80 ? 12.983 -4.441 -1.342 1.00 94.94 80 ASP A O 1
ATOM 624 N N . ILE A 1 81 ? 12.422 -2.504 -0.386 1.00 93.50 81 ILE A N 1
ATOM 625 C CA . ILE A 1 81 ? 13.037 -1.654 -1.416 1.00 93.50 81 ILE A CA 1
ATOM 626 C C . ILE A 1 81 ? 13.780 -0.466 -0.804 1.00 93.50 81 ILE A C 1
ATOM 628 O O . ILE A 1 81 ? 13.701 -0.203 0.394 1.00 93.50 81 ILE A O 1
ATOM 632 N N . ASP A 1 82 ? 14.433 0.324 -1.657 1.00 95.25 82 ASP A N 1
ATOM 633 C CA . ASP A 1 82 ? 15.008 1.601 -1.254 1.00 95.25 82 ASP A CA 1
ATOM 634 C C . ASP A 1 82 ? 13.955 2.714 -1.063 1.00 95.25 82 ASP A C 1
ATOM 636 O O . ASP A 1 82 ? 13.025 2.897 -1.856 1.00 95.25 82 ASP A O 1
ATOM 640 N N . HIS A 1 83 ? 14.152 3.527 -0.025 1.00 95.94 83 HIS A N 1
ATOM 641 C CA . HIS A 1 83 ? 13.281 4.644 0.342 1.00 95.94 83 HIS A CA 1
ATOM 642 C C . HIS A 1 83 ? 13.175 5.744 -0.731 1.00 95.94 83 HIS A C 1
ATOM 644 O O . HIS A 1 83 ? 12.124 6.382 -0.832 1.00 95.94 83 HIS A O 1
ATOM 650 N N . SER A 1 84 ? 14.177 5.929 -1.602 1.00 97.62 84 SER A N 1
ATOM 651 C CA . SER A 1 84 ? 14.080 6.879 -2.725 1.00 97.62 84 SER A CA 1
ATOM 652 C C . SER A 1 84 ? 13.005 6.484 -3.744 1.00 97.62 84 SER A C 1
ATOM 654 O O . SER A 1 84 ? 12.450 7.336 -4.446 1.00 97.62 84 SER A O 1
ATOM 656 N N . ALA A 1 85 ? 12.683 5.190 -3.854 1.00 95.94 85 ALA A N 1
ATOM 657 C CA . ALA A 1 85 ? 11.592 4.720 -4.700 1.00 95.94 85 ALA A CA 1
ATOM 658 C C . ALA A 1 85 ? 10.228 5.110 -4.110 1.00 95.94 85 ALA A C 1
ATOM 660 O O . ALA A 1 85 ? 9.327 5.492 -4.862 1.00 95.94 85 ALA A O 1
ATOM 661 N N . VAL A 1 86 ? 10.107 5.089 -2.778 1.00 98.00 86 VAL A N 1
ATOM 662 C CA . VAL A 1 86 ? 8.913 5.546 -2.056 1.00 98.00 86 VAL A CA 1
ATOM 663 C C . VAL A 1 86 ? 8.716 7.049 -2.249 1.00 98.00 86 VAL A C 1
ATOM 665 O O . VAL A 1 86 ? 7.618 7.463 -2.609 1.00 98.00 86 VAL A O 1
ATOM 668 N N . ILE A 1 87 ? 9.777 7.854 -2.105 1.00 98.38 87 ILE A N 1
ATOM 669 C CA . ILE A 1 87 ? 9.732 9.311 -2.338 1.00 98.38 87 ILE A CA 1
ATOM 670 C C . ILE A 1 87 ? 9.199 9.613 -3.741 1.00 98.38 87 ILE A C 1
ATOM 672 O O . ILE A 1 87 ? 8.238 10.362 -3.904 1.00 98.38 87 ILE A O 1
ATOM 676 N N . ARG A 1 88 ? 9.777 8.970 -4.765 1.00 97.81 88 ARG A N 1
ATOM 677 C CA . ARG A 1 88 ? 9.359 9.146 -6.165 1.00 97.81 88 ARG A CA 1
ATOM 678 C C . ARG A 1 88 ? 7.904 8.744 -6.402 1.00 97.81 88 ARG A C 1
ATOM 680 O O . ARG A 1 88 ? 7.239 9.348 -7.238 1.00 97.81 88 ARG A O 1
ATOM 687 N N . ALA A 1 89 ? 7.417 7.720 -5.709 1.00 97.44 89 ALA A N 1
ATOM 688 C CA . ALA A 1 89 ? 6.032 7.285 -5.813 1.00 97.44 89 ALA A CA 1
ATOM 689 C C . ALA A 1 89 ? 5.059 8.257 -5.132 1.00 97.44 89 ALA A C 1
ATOM 691 O O . ALA A 1 89 ? 4.046 8.619 -5.729 1.00 97.44 89 ALA A O 1
ATOM 692 N N . CYS A 1 90 ? 5.392 8.725 -3.926 1.00 98.06 90 CYS A N 1
ATOM 693 C CA . CYS A 1 90 ? 4.584 9.696 -3.186 1.00 98.06 90 CYS A CA 1
ATOM 694 C C . CYS A 1 90 ? 4.486 11.019 -3.954 1.00 98.06 90 CYS A C 1
ATOM 696 O O . CYS A 1 90 ? 3.382 11.511 -4.165 1.00 98.06 90 CYS A O 1
ATOM 698 N N . ALA A 1 91 ? 5.601 11.506 -4.510 1.00 98.00 91 ALA A N 1
ATOM 699 C CA . ALA A 1 91 ? 5.623 12.704 -5.351 1.00 98.00 91 ALA A CA 1
ATOM 700 C C . ALA A 1 91 ? 4.655 12.633 -6.550 1.00 98.00 91 ALA A C 1
ATOM 702 O O . ALA A 1 91 ? 4.141 13.658 -6.983 1.00 98.00 91 ALA A O 1
ATOM 703 N N . ARG A 1 92 ? 4.387 11.432 -7.088 1.00 97.38 92 ARG A N 1
ATOM 704 C CA . ARG A 1 92 ? 3.465 11.241 -8.220 1.00 97.38 92 ARG A CA 1
ATOM 705 C C . ARG A 1 92 ? 2.006 11.055 -7.820 1.00 97.38 92 ARG A C 1
ATOM 707 O O . ARG A 1 92 ? 1.126 11.443 -8.581 1.00 97.38 92 ARG A O 1
ATOM 714 N N . HIS A 1 93 ? 1.738 10.398 -6.694 1.00 98.06 93 HIS A N 1
ATOM 715 C CA . HIS A 1 93 ? 0.403 9.858 -6.418 1.00 98.06 93 HIS A CA 1
ATOM 716 C C . HIS A 1 93 ? -0.235 10.377 -5.130 1.00 98.06 93 HIS A C 1
ATOM 718 O O . HIS A 1 93 ? -1.462 10.362 -5.039 1.00 98.06 93 HIS A O 1
ATOM 724 N N . GLU A 1 94 ? 0.544 10.860 -4.159 1.00 96.62 94 GLU A N 1
ATOM 725 C CA . GLU A 1 94 ? 0.043 11.185 -2.818 1.00 96.62 94 GLU A CA 1
ATOM 726 C C . GLU A 1 94 ? -1.105 12.201 -2.856 1.00 96.62 94 GLU A C 1
ATOM 728 O O . GLU A 1 94 ? -2.177 11.925 -2.321 1.00 96.62 94 GLU A O 1
ATOM 733 N N . LEU A 1 95 ? -0.924 13.325 -3.561 1.00 95.88 95 LEU A N 1
ATOM 734 C CA . LEU A 1 95 ? -1.951 14.366 -3.677 1.00 95.88 95 LEU A CA 1
ATOM 735 C C . LEU A 1 95 ? -3.246 13.824 -4.297 1.00 95.88 95 LEU A C 1
ATOM 737 O O . LEU A 1 95 ? -4.332 14.053 -3.774 1.00 95.88 95 LEU A O 1
ATOM 741 N N . SER A 1 96 ? -3.135 13.066 -5.391 1.00 96.00 96 SER A N 1
ATOM 742 C CA . SER A 1 96 ? -4.307 12.487 -6.058 1.00 96.00 96 SER A CA 1
ATOM 743 C C . SER A 1 96 ? -5.070 11.515 -5.158 1.00 96.00 96 SER A C 1
ATOM 745 O O . SER A 1 96 ? -6.297 11.496 -5.181 1.00 96.00 96 SER A O 1
ATOM 747 N N . ILE A 1 97 ? -4.356 10.738 -4.339 1.00 97.19 97 ILE A N 1
ATOM 748 C CA . ILE A 1 97 ? -4.964 9.784 -3.413 1.00 97.19 97 ILE A CA 1
ATOM 749 C C . ILE A 1 97 ? -5.655 10.540 -2.277 1.00 97.19 97 ILE A C 1
ATOM 751 O O . ILE A 1 97 ? -6.814 10.247 -2.001 1.00 97.19 97 ILE A O 1
ATOM 755 N N . ARG A 1 98 ? -5.003 11.549 -1.678 1.00 96.38 98 ARG A N 1
ATOM 756 C CA . ARG A 1 98 ? -5.615 12.408 -0.644 1.00 96.38 98 ARG A CA 1
ATOM 757 C C . ARG A 1 98 ? -6.934 13.003 -1.126 1.00 96.38 98 ARG A C 1
ATOM 759 O O . ARG A 1 98 ? -7.958 12.784 -0.495 1.00 96.38 98 ARG A O 1
ATOM 766 N N . LEU A 1 99 ? -6.940 13.616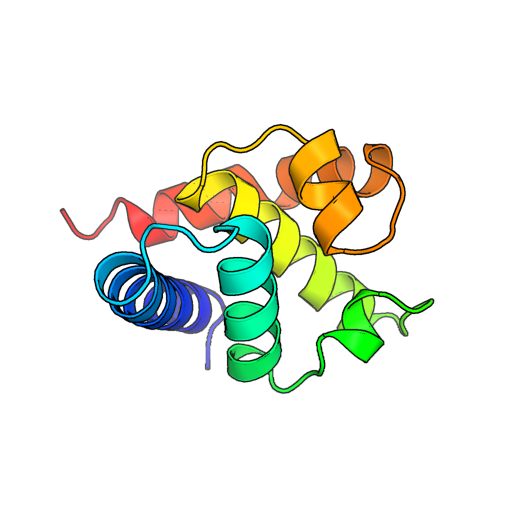 -2.311 1.00 95.00 99 LEU A N 1
ATOM 767 C CA . LEU A 1 99 ? -8.146 14.212 -2.896 1.00 95.00 99 LEU A CA 1
ATOM 768 C C . LEU A 1 99 ? -9.274 13.199 -3.145 1.00 95.00 99 LEU A C 1
ATOM 770 O O . LEU A 1 99 ? -10.449 13.554 -3.072 1.00 95.00 99 LEU A O 1
ATOM 774 N N . VAL A 1 100 ? -8.945 11.947 -3.473 1.00 95.38 100 VAL A N 1
ATOM 775 C CA . VAL A 1 100 ? -9.949 10.885 -3.648 1.00 95.38 100 VAL A CA 1
ATOM 776 C C . VAL A 1 100 ? -10.559 10.460 -2.313 1.00 95.38 100 VAL A C 1
ATOM 778 O O . VAL A 1 100 ? -11.750 10.145 -2.281 1.00 95.38 100 VAL A O 1
ATOM 781 N N . LEU A 1 101 ? -9.757 10.423 -1.247 1.00 93.19 101 LEU A N 1
ATOM 782 C CA . LEU A 1 101 ? -10.187 9.976 0.078 1.00 93.19 101 LEU A CA 1
ATOM 783 C C . LEU A 1 101 ? -10.896 11.092 0.871 1.00 93.19 101 LEU A C 1
ATOM 785 O O . LEU A 1 101 ? -11.876 10.808 1.548 1.00 93.19 101 LEU A O 1
ATOM 789 N N . GLU A 1 102 ? -10.469 12.352 0.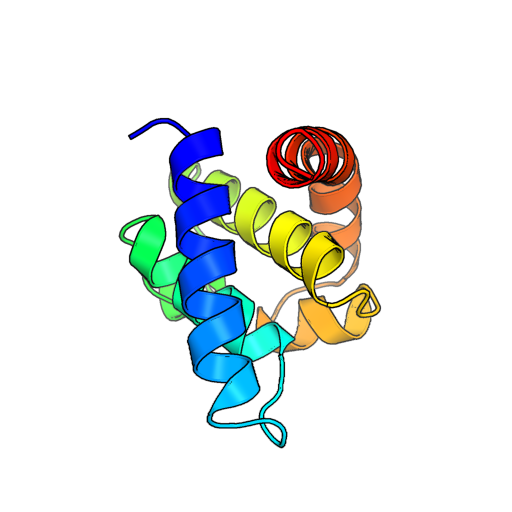740 1.00 85.88 102 GLU A N 1
ATOM 790 C CA . GLU A 1 102 ? -11.022 13.513 1.466 1.00 85.88 102 GLU A CA 1
ATOM 791 C C . GLU A 1 102 ? -12.388 13.986 0.945 1.00 85.88 102 GLU A C 1
ATOM 793 O O . GLU A 1 102 ? -13.183 14.504 1.718 1.00 85.88 102 GLU A O 1
ATOM 798 N N . LYS A 1 103 ? -12.708 13.782 -0.341 1.00 61.66 103 LYS A N 1
ATOM 799 C CA . LYS A 1 103 ? -13.966 14.239 -0.981 1.00 61.66 103 LYS A CA 1
ATOM 800 C C . LYS A 1 103 ? -15.263 13.585 -0.457 1.00 61.66 103 LYS A C 1
ATOM 802 O O . LYS A 1 103 ? -16.291 13.667 -1.123 1.00 61.66 103 LYS A O 1
ATOM 807 N N . THR A 1 104 ? -15.222 12.912 0.687 1.00 47.38 104 THR A N 1
ATOM 808 C CA . THR A 1 104 ? -16.334 12.100 1.204 1.00 47.38 104 THR A CA 1
ATOM 809 C C . THR A 1 104 ? -16.592 12.311 2.701 1.00 47.38 104 THR A C 1
ATOM 811 O O . THR A 1 104 ? -17.348 11.537 3.282 1.00 47.38 104 THR A O 1
ATOM 814 N N . VAL A 1 105 ? -15.975 13.329 3.315 1.00 41.84 105 VAL A N 1
ATOM 815 C CA . VAL A 1 105 ? -16.319 13.802 4.668 1.00 41.84 105 VAL A CA 1
ATOM 816 C C . VAL A 1 105 ? -17.195 15.041 4.562 1.00 41.84 105 VAL A C 1
ATOM 818 O O . VAL A 1 105 ? -16.848 15.919 3.740 1.00 41.84 105 VAL A O 1
#

pLDDT: mean 93.8, std 8.74, range [41.84, 98.56]

InterPro domains:
  IPR010921 Trp repressor/replication initiator [G3DSA:1.10.1750.10] (26-102)
  IPR010921 Trp repressor/replication initiator [SSF48295] (35-94)
  IPR013159 Chromosomal replication initiator, DnaA C-terminal [PF08299] (35-91)
  IPR013159 Chromosomal replication initiator, DnaA C-terminal [SM00760] (25-93)

Sequence (105 aa):
MSDGARYRKMLDDFNAISAARPYLNHCTIACAVGAQVFGTTVQDLRTRPNRDVLATRQKIMAFTKVVTGASYHQIARSFDIDHSAVIRACARHELSIRLVLEKTV

Foldseek 3Di:
DDVLVLLVQLLVQLVVVCVVPVPDDSLLSLLQSLCVSLVHHLVCQQDDHDPVSLLSNLQSLLSSCQNPVDQLVSNCVSSNHDSVSSVVSNVPHNVVSCVSVVVPD

Radius of gyration: 12.45 Å; chains: 1; bounding box: 31×25×33 Å

Secondary structure (DSSP, 8-state):
--HHHHHHHHHHHHHHHHHH-TTS-HHHHHHHHHHHHHT--HHHHHS---HHHHHHHHHHHHHHHHHH---HHHHHHHHTS-HHHHHHHHHHHHHHHHHHHHTT-